Protein AF-A0A1J3F3V0-F1 (afdb_monomer_lite)

Sequence (97 aa):
KIVLENEQGRAWDLDLKHSEGGMQTYARPGWRSFCAANRMKQGHYTFKLVQQSGPPIIRLCRAEDNPESEPQPESSSDHFCFHVSVTPSSLEADKLV

Radius of gyration: 15.44 Å; chains: 1; bounding box: 46×30×30 Å

Secondary structure (DSSP, 8-state):
-EEEE-TT--EEEE-EEEEGGGTEEEE-SSHHHHHHHTT--SS---EEEEP-SSS-EEEEPPGGG-TTS---------------PPPGGGGSS----

Foldseek 3Di:
DAWEAEPVRDIFDWDWDADPVVRDIDIDDGPVVVCVVVVNDPDDWDWAWDDDPDHIYTYTDDPCPPPPDDDDDDDDDPDPGDDDDDDPVNVVPDDDD

InterPro domains:
  IPR003340 B3 DNA binding domain [PF02362] (1-63)
  IPR003340 B3 DNA binding domain [PS50863] (1-64)
  IPR003340 B3 DNA binding domain [cd10017] (1-62)
  IPR015300 DNA-binding pseudobarrel domain superfamily [G3DSA:2.40.330.10] (1-57)
  IPR015300 DNA-binding pseudobarrel domain superfamily [SSF101936] (1-62)
  IPR039218 REM family [PTHR31674] (1-92)

pLDDT: mean 75.46, std 18.66, range [41.66, 96.25]

Structure (mmCIF, N/CA/C/O backbone):
data_AF-A0A1J3F3V0-F1
#
_entry.id   AF-A0A1J3F3V0-F1
#
loop_
_atom_site.group_PDB
_atom_site.id
_atom_site.type_symbol
_atom_site.label_atom_id
_atom_site.label_alt_id
_atom_site.label_comp_id
_atom_site.label_asym_id
_atom_site.label_entity_id
_atom_site.label_seq_id
_atom_site.pdbx_PDB_ins_code
_atom_site.Cartn_x
_atom_site.Cartn_y
_atom_site.Cartn_z
_atom_site.occupancy
_atom_site.B_iso_or_equiv
_atom_site.auth_seq_id
_atom_site.auth_comp_id
_atom_site.auth_asym_id
_atom_site.auth_atom_id
_atom_site.pdbx_PDB_model_num
ATOM 1 N N . LYS A 1 1 ? 4.497 -5.940 9.607 1.00 82.69 1 LYS A N 1
ATOM 2 C CA . LYS A 1 1 ? 3.359 -6.308 8.740 1.00 82.69 1 LYS A CA 1
ATOM 3 C C . LYS A 1 1 ? 2.315 -5.202 8.812 1.00 82.69 1 LYS A C 1
ATOM 5 O O . LYS A 1 1 ? 1.929 -4.832 9.915 1.00 82.69 1 LYS A O 1
ATOM 10 N N . ILE A 1 2 ? 1.928 -4.653 7.669 1.00 92.38 2 ILE A N 1
ATOM 11 C CA . ILE A 1 2 ? 0.962 -3.558 7.505 1.00 92.38 2 ILE A CA 1
ATOM 12 C C . ILE A 1 2 ? -0.140 -4.072 6.575 1.00 92.38 2 ILE A C 1
ATOM 14 O O . ILE A 1 2 ? 0.119 -4.952 5.757 1.00 92.38 2 ILE A O 1
ATOM 18 N N . VAL A 1 3 ? -1.356 -3.550 6.684 1.00 95.19 3 VAL A N 1
ATOM 19 C CA . VAL A 1 3 ? -2.439 -3.863 5.746 1.00 95.19 3 VAL A CA 1
ATOM 20 C C . VAL A 1 3 ? -2.749 -2.627 4.910 1.00 95.19 3 VAL A C 1
ATOM 22 O O . VAL A 1 3 ? -2.973 -1.549 5.449 1.00 95.19 3 VAL A O 1
ATOM 25 N N . LEU A 1 4 ? -2.755 -2.772 3.589 1.00 95.38 4 LEU A N 1
ATOM 26 C CA . LEU A 1 4 ? -3.298 -1.771 2.677 1.00 95.38 4 LEU A CA 1
ATOM 27 C C . LEU A 1 4 ? -4.776 -2.048 2.474 1.00 95.38 4 LEU A C 1
ATOM 29 O O . LEU A 1 4 ? -5.133 -3.182 2.167 1.00 95.38 4 LEU A O 1
ATOM 33 N N . GLU A 1 5 ? -5.612 -1.025 2.567 1.00 95.19 5 GLU A N 1
ATOM 34 C CA . GLU A 1 5 ? -7.036 -1.154 2.280 1.00 95.19 5 GLU A CA 1
ATOM 35 C C . GLU A 1 5 ? -7.473 -0.139 1.228 1.00 95.19 5 GLU A C 1
ATOM 37 O O . GLU A 1 5 ? -7.047 1.017 1.251 1.00 95.19 5 GLU A O 1
ATOM 42 N N . ASN A 1 6 ? -8.298 -0.565 0.275 1.00 94.31 6 ASN A N 1
ATOM 43 C CA . ASN A 1 6 ? -8.876 0.350 -0.700 1.00 94.31 6 ASN A CA 1
ATOM 44 C C . ASN A 1 6 ? -10.276 0.820 -0.296 1.00 94.31 6 ASN A C 1
ATOM 46 O O . ASN A 1 6 ? -10.872 0.334 0.659 1.00 94.31 6 ASN A O 1
ATOM 50 N N . GLU A 1 7 ? -10.836 1.730 -1.084 1.00 88.19 7 GLU A N 1
ATOM 51 C CA . GLU A 1 7 ? -12.177 2.284 -0.869 1.00 88.19 7 GLU A CA 1
ATOM 52 C C . GLU A 1 7 ? -13.304 1.238 -0.915 1.00 88.19 7 GLU A C 1
ATOM 54 O O . GLU A 1 7 ? -14.390 1.480 -0.398 1.00 88.19 7 GLU A O 1
ATOM 59 N N . GLN A 1 8 ? -13.064 0.078 -1.537 1.00 89.38 8 GLN A N 1
ATOM 60 C CA . GLN A 1 8 ? -14.021 -1.032 -1.592 1.00 89.38 8 GLN A CA 1
ATOM 61 C C . GLN A 1 8 ? -13.881 -1.983 -0.389 1.00 89.38 8 GLN A C 1
ATOM 63 O O . GLN A 1 8 ? -14.497 -3.048 -0.387 1.00 89.38 8 GLN A O 1
ATOM 68 N N . GLY A 1 9 ? -13.037 -1.651 0.596 1.00 90.69 9 GLY A N 1
ATOM 69 C CA . GLY A 1 9 ? -12.755 -2.488 1.764 1.00 90.69 9 GLY A CA 1
ATOM 70 C C . GLY A 1 9 ? -11.906 -3.724 1.455 1.00 90.69 9 GLY A C 1
ATOM 71 O O . GLY A 1 9 ? -11.793 -4.625 2.285 1.00 90.69 9 GLY A O 1
ATOM 72 N N . ARG A 1 10 ? -11.314 -3.814 0.257 1.00 95.50 10 ARG A N 1
ATOM 73 C CA . ARG A 1 10 ? -10.388 -4.902 -0.082 1.00 95.50 10 ARG A CA 1
ATOM 74 C C . ARG A 1 10 ? -9.051 -4.646 0.592 1.00 95.50 10 ARG A C 1
ATOM 76 O O . ARG A 1 10 ? -8.589 -3.507 0.618 1.00 95.50 10 ARG A O 1
ATOM 83 N N . ALA A 1 11 ? -8.426 -5.713 1.077 1.00 95.06 11 ALA A N 1
ATOM 84 C CA . ALA A 1 11 ? -7.196 -5.648 1.848 1.00 95.06 11 ALA A CA 1
ATOM 85 C C . ALA A 1 11 ? -6.038 -6.390 1.165 1.00 95.06 11 ALA A C 1
ATOM 87 O O . ALA A 1 11 ? -6.231 -7.437 0.544 1.00 95.06 11 ALA A O 1
ATOM 88 N N . TRP A 1 12 ? -4.827 -5.857 1.318 1.00 96.25 12 TRP A N 1
ATOM 89 C CA . TRP A 1 12 ? -3.580 -6.465 0.864 1.00 96.25 12 TRP A CA 1
ATOM 90 C C . TRP A 1 12 ? -2.536 -6.398 1.972 1.00 96.25 12 TRP A C 1
ATOM 92 O O . TRP A 1 12 ? -2.276 -5.331 2.524 1.00 96.25 12 TRP A O 1
ATOM 102 N N . ASP A 1 13 ? -1.894 -7.526 2.256 1.00 94.81 13 ASP A N 1
ATOM 103 C CA . ASP A 1 13 ? -0.755 -7.565 3.168 1.00 94.81 13 ASP A CA 1
ATOM 104 C C . ASP A 1 13 ? 0.450 -6.848 2.552 1.00 94.81 13 ASP A C 1
ATOM 106 O O . ASP A 1 13 ? 0.832 -7.122 1.412 1.00 94.81 13 ASP A O 1
ATOM 110 N N . LEU A 1 14 ? 1.055 -5.952 3.327 1.00 93.62 14 LEU A N 1
ATOM 111 C CA . LEU A 1 14 ? 2.228 -5.176 2.965 1.00 93.62 14 LEU A CA 1
ATOM 112 C C . LEU A 1 14 ? 3.356 -5.405 3.968 1.00 93.62 14 LEU A C 1
ATOM 114 O O . LEU A 1 14 ? 3.201 -5.189 5.174 1.00 93.62 14 LEU A O 1
ATOM 118 N N . ASP A 1 15 ? 4.529 -5.742 3.442 1.00 89.81 15 ASP A N 1
ATOM 119 C CA . ASP A 1 15 ? 5.768 -5.730 4.210 1.00 89.81 15 ASP A CA 1
ATOM 120 C C . ASP A 1 15 ? 6.693 -4.619 3.718 1.00 89.81 15 ASP A C 1
ATOM 122 O O . ASP A 1 15 ? 6.866 -4.402 2.515 1.00 89.81 15 ASP A O 1
ATOM 126 N N . LEU A 1 16 ? 7.293 -3.913 4.675 1.00 87.88 16 LEU A N 1
ATOM 127 C CA . LEU A 1 16 ? 8.343 -2.937 4.429 1.00 87.88 16 LEU A CA 1
ATOM 128 C C . LEU A 1 16 ? 9.685 -3.603 4.721 1.00 87.88 16 LEU A C 1
ATOM 130 O O . LEU A 1 16 ? 9.925 -4.062 5.837 1.00 87.88 16 LEU A O 1
ATOM 134 N N . LYS A 1 17 ? 10.551 -3.680 3.711 1.00 85.19 17 LYS A N 1
ATOM 135 C CA . LYS A 1 17 ? 11.912 -4.206 3.842 1.00 85.19 17 LYS A CA 1
ATOM 136 C C . LYS A 1 17 ? 12.907 -3.072 3.687 1.00 85.19 17 LYS A C 1
ATOM 138 O O . LYS A 1 17 ? 12.959 -2.455 2.625 1.00 85.19 17 LYS A O 1
ATOM 143 N N . HIS A 1 18 ? 13.694 -2.827 4.725 1.00 84.19 18 HIS A N 1
ATOM 144 C CA . HIS A 1 18 ? 14.785 -1.865 4.682 1.00 84.19 18 HIS A CA 1
ATOM 145 C C . HIS A 1 18 ? 16.070 -2.545 4.196 1.00 84.19 18 HIS A C 1
ATOM 147 O O . HIS A 1 18 ? 16.406 -3.638 4.648 1.00 84.19 18 HIS A O 1
ATOM 153 N N . SER A 1 19 ? 16.763 -1.918 3.249 1.00 82.38 19 SER A N 1
ATOM 154 C CA . SER A 1 19 ? 18.063 -2.363 2.753 1.00 82.38 19 SER A CA 1
ATOM 155 C C . SER A 1 19 ? 19.140 -1.411 3.252 1.00 82.38 19 SER A C 1
ATOM 157 O O . SER A 1 19 ? 19.318 -0.333 2.686 1.00 82.38 19 SER A O 1
ATOM 159 N N . GLU A 1 20 ? 19.888 -1.851 4.259 1.00 73.94 20 GLU A N 1
ATOM 160 C CA . GLU A 1 20 ? 20.923 -1.062 4.936 1.00 73.94 20 GLU A CA 1
ATOM 161 C C . GLU A 1 20 ? 22.030 -0.602 3.971 1.00 73.94 20 GLU A C 1
ATOM 163 O O . GLU A 1 20 ? 22.389 0.569 3.941 1.00 73.94 20 GLU A O 1
ATOM 168 N N . GLY A 1 21 ? 22.476 -1.475 3.060 1.00 73.50 21 GLY A N 1
ATOM 169 C CA . GLY A 1 21 ? 23.500 -1.132 2.061 1.00 73.50 21 GLY A CA 1
ATOM 170 C C . GLY A 1 21 ? 23.044 -0.182 0.944 1.00 73.50 21 GLY A C 1
ATOM 171 O O . GLY A 1 21 ? 23.860 0.213 0.118 1.00 73.50 21 GLY A O 1
ATOM 172 N N . GLY A 1 22 ? 21.752 0.161 0.879 1.00 68.12 22 GLY A N 1
ATOM 173 C CA . GLY A 1 22 ? 21.183 0.997 -0.185 1.00 68.12 22 GLY A CA 1
ATOM 174 C C . GLY A 1 22 ? 20.369 2.190 0.307 1.00 68.12 22 GLY A C 1
ATOM 175 O O . GLY A 1 22 ? 19.831 2.907 -0.534 1.00 68.12 22 GLY A O 1
ATOM 176 N N . MET A 1 23 ? 20.242 2.374 1.630 1.00 79.50 23 MET A N 1
ATOM 177 C CA . MET A 1 23 ? 19.418 3.409 2.271 1.00 79.50 23 MET A CA 1
ATOM 178 C C . MET A 1 23 ? 17.985 3.482 1.699 1.00 79.50 23 MET A C 1
ATOM 180 O O . MET A 1 23 ? 17.404 4.553 1.550 1.00 79.50 23 MET A O 1
ATOM 184 N N . GLN A 1 24 ? 17.417 2.335 1.311 1.00 82.19 24 GLN A N 1
ATOM 185 C CA . GLN A 1 24 ? 16.121 2.256 0.631 1.00 82.19 24 GLN A CA 1
ATOM 186 C C . GLN A 1 24 ? 15.180 1.309 1.362 1.00 82.19 24 GLN A C 1
ATOM 188 O O . GLN A 1 24 ? 15.546 0.185 1.713 1.00 82.19 24 GLN A O 1
ATOM 193 N N . THR A 1 25 ? 13.938 1.754 1.534 1.00 85.12 25 THR A N 1
ATOM 194 C CA . THR A 1 25 ? 12.847 0.946 2.079 1.00 85.12 25 THR A CA 1
ATOM 195 C C . THR A 1 25 ? 11.902 0.551 0.950 1.00 85.12 25 THR A C 1
ATOM 197 O O . THR A 1 25 ? 11.402 1.396 0.211 1.00 85.12 25 THR A O 1
ATOM 200 N N . TYR A 1 26 ? 11.646 -0.747 0.811 1.00 84.50 26 TYR A N 1
ATOM 201 C CA . TYR A 1 26 ? 10.810 -1.313 -0.243 1.00 84.50 26 TYR A CA 1
ATOM 202 C C . TYR A 1 26 ? 9.501 -1.849 0.321 1.00 84.50 26 TYR A C 1
ATOM 204 O O . TYR A 1 26 ? 9.506 -2.604 1.288 1.00 84.50 26 TYR A O 1
ATOM 212 N N . ALA A 1 27 ? 8.395 -1.551 -0.356 1.00 85.31 27 ALA A N 1
ATOM 213 C CA . ALA A 1 27 ? 7.070 -2.046 -0.005 1.00 85.31 27 ALA A CA 1
ATOM 214 C C . ALA A 1 27 ? 6.707 -3.279 -0.856 1.00 85.31 27 ALA A C 1
ATOM 216 O O . ALA A 1 27 ? 6.283 -3.152 -2.008 1.00 85.31 27 ALA A O 1
ATOM 217 N N . ARG A 1 28 ? 6.950 -4.489 -0.332 1.00 81.19 28 ARG A N 1
ATOM 218 C CA . ARG A 1 28 ? 6.673 -5.782 -0.991 1.00 81.19 28 ARG A CA 1
ATOM 219 C C . ARG A 1 28 ? 6.536 -6.910 0.044 1.00 81.19 28 ARG A C 1
ATOM 221 O O . ARG A 1 28 ? 7.394 -6.977 0.919 1.00 81.19 28 ARG A O 1
ATOM 228 N N . PRO A 1 29 ? 5.620 -7.884 -0.136 1.00 87.19 29 PRO A N 1
ATOM 229 C CA . PRO A 1 29 ? 4.642 -8.033 -1.228 1.00 87.19 29 PRO A CA 1
ATOM 230 C C . PRO A 1 29 ? 3.421 -7.103 -1.061 1.00 87.19 29 PRO A C 1
ATOM 232 O O . PRO A 1 29 ? 3.405 -6.281 -0.159 1.00 87.19 29 PRO A O 1
ATOM 235 N N . GLY A 1 30 ? 2.450 -7.148 -1.982 1.00 90.56 30 GLY A N 1
ATOM 236 C CA . GLY A 1 30 ? 1.154 -6.455 -1.838 1.00 90.56 30 GLY A CA 1
ATOM 237 C C . GLY A 1 30 ? 1.010 -5.098 -2.535 1.00 90.56 30 GLY A C 1
ATOM 238 O O . GLY A 1 30 ? -0.027 -4.849 -3.149 1.00 90.56 30 GLY A O 1
ATOM 239 N N . TRP A 1 31 ? 2.052 -4.256 -2.547 1.00 92.25 31 TRP A N 1
ATOM 240 C CA . TRP A 1 31 ? 1.975 -2.911 -3.152 1.00 92.25 31 TRP A CA 1
ATOM 241 C C . TRP A 1 31 ? 1.576 -2.931 -4.636 1.00 92.25 31 TRP A C 1
ATOM 243 O O . TRP A 1 31 ? 0.637 -2.261 -5.053 1.00 92.25 31 TRP A O 1
ATOM 253 N N . ARG A 1 32 ? 2.243 -3.760 -5.451 1.00 91.94 32 ARG A N 1
ATOM 254 C CA . ARG A 1 32 ? 1.984 -3.818 -6.902 1.00 91.94 32 ARG A CA 1
ATOM 255 C C . ARG A 1 32 ? 0.561 -4.280 -7.231 1.00 91.94 32 ARG A C 1
ATOM 257 O O . ARG A 1 32 ? -0.069 -3.719 -8.122 1.00 91.94 32 ARG A O 1
ATOM 264 N N . SER A 1 33 ? 0.054 -5.287 -6.517 1.00 94.06 33 SER A N 1
ATOM 265 C CA . SER A 1 33 ? -1.317 -5.785 -6.694 1.00 94.06 33 SER A CA 1
ATOM 266 C C . SER A 1 33 ? -2.358 -4.770 -6.236 1.00 94.06 33 SER A C 1
ATOM 268 O O . SER A 1 33 ? -3.375 -4.609 -6.904 1.00 94.06 33 SER A O 1
ATOM 270 N N . PHE A 1 34 ? -2.081 -4.058 -5.142 1.00 94.75 34 PHE A N 1
ATOM 271 C CA . PHE A 1 34 ? -2.909 -2.957 -4.669 1.00 94.75 34 PHE A CA 1
ATOM 272 C C . PHE A 1 34 ? -3.012 -1.853 -5.733 1.00 94.75 34 PHE A C 1
ATOM 274 O O . PHE A 1 34 ? -4.117 -1.475 -6.120 1.00 94.75 34 PHE A O 1
ATOM 281 N N . CYS A 1 35 ? -1.885 -1.401 -6.295 1.00 92.56 35 CYS A N 1
ATOM 282 C CA . CYS A 1 35 ? -1.892 -0.396 -7.361 1.00 92.56 35 CYS A CA 1
ATOM 283 C C . CYS A 1 35 ? -2.683 -0.858 -8.593 1.00 92.56 35 CYS A C 1
ATOM 285 O O . CYS A 1 35 ? -3.493 -0.098 -9.121 1.00 92.56 35 CYS A O 1
ATOM 287 N N . ALA A 1 36 ? -2.486 -2.106 -9.032 1.00 92.94 36 ALA A N 1
ATOM 288 C CA . ALA A 1 36 ? -3.188 -2.659 -10.189 1.00 92.94 36 ALA A CA 1
ATOM 289 C C . ALA A 1 36 ? -4.709 -2.731 -9.967 1.00 92.94 36 ALA A C 1
ATOM 291 O O . ALA A 1 36 ? -5.480 -2.326 -10.837 1.00 92.94 36 ALA A O 1
ATOM 292 N N . ALA A 1 37 ? -5.146 -3.195 -8.792 1.00 94.19 37 ALA A N 1
ATOM 293 C CA . ALA A 1 37 ? -6.562 -3.302 -8.449 1.00 94.19 37 ALA A CA 1
ATOM 294 C C . ALA A 1 37 ? -7.254 -1.933 -8.367 1.00 94.19 37 ALA A C 1
ATOM 296 O O . ALA A 1 37 ? -8.400 -1.800 -8.791 1.00 94.19 37 ALA A O 1
ATOM 297 N N . ASN A 1 38 ? -6.541 -0.915 -7.880 1.00 92.19 38 ASN A N 1
ATOM 298 C CA . ASN A 1 38 ? -7.043 0.456 -7.767 1.00 92.19 38 ASN A CA 1
ATOM 299 C C . ASN A 1 38 ? -6.796 1.302 -9.023 1.00 92.19 38 ASN A C 1
ATOM 301 O O . ASN A 1 38 ? -7.080 2.496 -9.020 1.00 92.19 38 ASN A O 1
ATOM 305 N N . ARG A 1 39 ? -6.264 0.701 -10.100 1.00 91.94 39 ARG A N 1
ATOM 306 C CA . ARG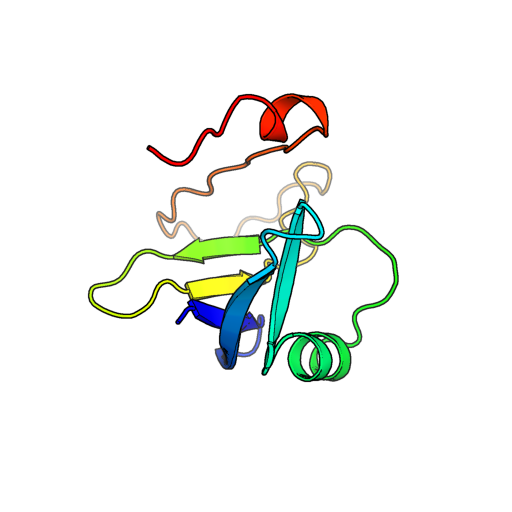 A 1 39 ? -5.920 1.386 -11.361 1.00 91.94 39 ARG A CA 1
ATOM 307 C C . ARG A 1 39 ? -5.050 2.626 -11.133 1.00 91.94 39 ARG A C 1
ATOM 309 O O . ARG A 1 39 ? -5.164 3.618 -11.855 1.00 91.94 39 ARG A O 1
ATOM 316 N N . MET A 1 40 ? -4.183 2.552 -10.126 1.00 89.56 40 MET A N 1
ATOM 317 C CA . MET A 1 40 ? -3.277 3.633 -9.778 1.00 89.56 40 MET A CA 1
ATOM 318 C C . MET A 1 40 ? -2.271 3.838 -10.905 1.00 89.56 40 MET A C 1
ATOM 320 O O . MET A 1 40 ? -1.690 2.887 -11.435 1.00 89.56 40 MET A O 1
ATOM 324 N N . LYS A 1 41 ? -2.080 5.100 -11.265 1.00 88.81 41 LYS A N 1
ATOM 325 C CA . LYS A 1 41 ? -1.092 5.572 -12.229 1.00 88.81 41 LYS A CA 1
ATOM 326 C C . LYS A 1 41 ? -0.125 6.497 -11.498 1.00 88.81 41 LYS A C 1
ATOM 328 O O . LYS A 1 41 ? -0.185 6.644 -10.283 1.00 88.81 41 LYS A O 1
ATOM 333 N N . GLN A 1 42 ? 0.787 7.114 -12.232 1.00 87.81 42 GLN A N 1
ATOM 334 C CA . GLN A 1 42 ? 1.571 8.205 -11.676 1.00 87.81 42 GLN A CA 1
ATOM 335 C C . GLN A 1 42 ? 0.634 9.348 -11.262 1.00 87.81 42 GLN A C 1
ATOM 337 O O . GLN A 1 42 ? -0.202 9.777 -12.056 1.00 87.81 42 GLN A O 1
ATOM 342 N N . GLY A 1 43 ? 0.762 9.809 -10.022 1.00 86.38 43 GLY A N 1
ATOM 343 C CA . GLY A 1 43 ? -0.098 10.841 -9.459 1.00 86.38 43 GLY A CA 1
ATOM 344 C C . GLY A 1 43 ? 0.048 10.944 -7.946 1.00 86.38 43 GLY A C 1
ATOM 345 O O . GLY A 1 43 ? 0.911 10.296 -7.348 1.00 86.38 43 GLY A O 1
ATOM 346 N N . HIS A 1 44 ? -0.815 11.759 -7.348 1.00 85.38 44 HIS A N 1
ATOM 347 C CA . HIS A 1 44 ? -0.898 11.958 -5.906 1.00 85.38 44 HIS A CA 1
ATOM 348 C C . HIS A 1 44 ? -2.068 11.156 -5.342 1.00 85.38 44 HIS A C 1
ATOM 350 O O . HIS A 1 44 ? -3.147 11.126 -5.931 1.00 85.38 44 HIS A O 1
ATOM 356 N N . TYR A 1 45 ? -1.837 10.501 -4.208 1.00 87.38 45 TYR A N 1
ATOM 357 C CA . TYR A 1 45 ? -2.828 9.673 -3.536 1.00 87.38 45 TYR A CA 1
ATOM 358 C C . TYR A 1 45 ? -2.788 9.954 -2.044 1.00 87.38 45 TYR A C 1
ATOM 360 O O . TYR A 1 45 ? -1.714 9.938 -1.438 1.00 87.38 45 TYR A O 1
ATOM 368 N N . THR A 1 46 ? -3.960 10.183 -1.467 1.00 88.94 46 THR A N 1
ATOM 369 C CA . THR A 1 46 ? -4.114 10.407 -0.033 1.00 88.94 46 THR A CA 1
ATOM 370 C C . THR A 1 46 ? -4.411 9.083 0.650 1.00 88.94 46 THR A C 1
ATOM 372 O O . THR A 1 46 ? -5.277 8.321 0.219 1.00 88.94 46 THR A O 1
ATOM 375 N N . PHE A 1 47 ? -3.693 8.810 1.732 1.00 91.12 47 PHE A N 1
ATOM 376 C CA . PHE A 1 47 ? -3.927 7.649 2.575 1.00 91.12 47 PHE A CA 1
ATOM 377 C C . PHE A 1 47 ? -4.124 8.100 4.013 1.00 91.12 47 PHE A C 1
ATOM 379 O O . PHE A 1 47 ? -3.478 9.044 4.463 1.00 91.12 47 PHE A O 1
ATOM 386 N N . LYS A 1 48 ? -4.957 7.374 4.751 1.00 90.88 48 LYS A N 1
ATOM 387 C CA . LYS A 1 48 ? -5.089 7.527 6.198 1.00 90.88 48 LYS A CA 1
ATOM 388 C C . LYS A 1 48 ? -4.567 6.301 6.923 1.00 90.88 48 LYS A C 1
ATOM 390 O O . LYS A 1 48 ? -4.792 5.168 6.494 1.00 90.88 48 LYS A O 1
ATOM 395 N N . LEU A 1 49 ? -3.889 6.535 8.040 1.00 92.00 49 LEU A N 1
ATOM 396 C CA . LEU A 1 49 ? -3.467 5.485 8.954 1.00 92.00 49 LEU A CA 1
ATOM 397 C C . LEU A 1 49 ? -4.587 5.232 9.965 1.00 92.00 49 LEU A C 1
ATOM 399 O O . LEU A 1 49 ? -4.967 6.127 10.714 1.00 92.00 49 LEU A O 1
ATOM 403 N N . VAL A 1 50 ? -5.108 4.011 9.990 1.00 89.62 50 VAL A N 1
ATOM 404 C CA . VAL A 1 50 ? -6.113 3.572 10.957 1.00 89.62 50 VAL A CA 1
ATOM 405 C C . VAL A 1 50 ? -5.424 2.719 12.012 1.00 89.62 50 VAL A C 1
ATOM 407 O O . VAL A 1 50 ? -4.854 1.663 11.712 1.00 89.62 50 VAL A O 1
ATOM 410 N N . GLN A 1 51 ? -5.473 3.194 13.255 1.00 83.44 51 GLN A N 1
ATOM 411 C CA . GLN A 1 51 ? -4.947 2.473 14.404 1.00 83.44 51 GLN A CA 1
ATOM 412 C C . GLN A 1 51 ? -6.001 1.493 14.924 1.00 83.44 51 GLN A C 1
ATOM 414 O O . GLN A 1 51 ? -7.153 1.853 15.147 1.00 83.44 51 GLN A O 1
ATOM 419 N N . GLN A 1 52 ? -5.596 0.243 15.111 1.00 85.06 52 GLN A N 1
ATOM 420 C CA . GLN A 1 52 ? -6.426 -0.826 15.657 1.00 85.06 52 GLN A CA 1
ATOM 421 C C . GLN A 1 52 ? -5.570 -1.721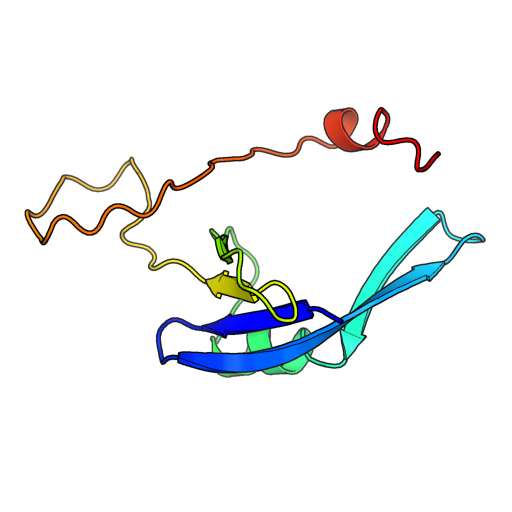 16.557 1.00 85.06 52 GLN A C 1
ATOM 423 O O . GLN A 1 52 ? -4.349 -1.584 16.585 1.00 85.06 52 GLN A O 1
ATOM 428 N N . SER A 1 53 ? -6.192 -2.654 17.281 1.00 86.56 53 SER A N 1
ATOM 429 C CA . SER A 1 53 ? -5.473 -3.606 18.145 1.00 86.56 53 SER A CA 1
ATOM 430 C C . SER A 1 53 ? -4.580 -4.595 17.376 1.00 86.56 53 SER A C 1
ATOM 432 O O . SER A 1 53 ? -3.761 -5.280 17.982 1.00 86.56 53 SER A O 1
ATOM 434 N N . GLY A 1 54 ? -4.741 -4.679 16.052 1.00 88.75 54 GLY A N 1
ATOM 435 C CA . GLY A 1 54 ? -3.978 -5.539 15.147 1.00 88.75 54 GLY A CA 1
ATOM 436 C C . GLY A 1 54 ? -2.932 -4.791 14.305 1.00 88.75 54 GLY A C 1
ATOM 437 O O . GLY A 1 54 ? -2.499 -3.698 14.671 1.00 88.75 54 GLY A O 1
ATOM 438 N N . PRO A 1 55 ? -2.501 -5.360 13.160 1.00 90.44 55 PRO A N 1
ATOM 439 C CA . PRO A 1 55 ? -1.566 -4.677 12.271 1.00 90.44 55 PRO A CA 1
ATOM 440 C C . PRO A 1 55 ? -2.154 -3.334 11.805 1.00 90.44 55 PRO A C 1
ATOM 442 O O . PRO A 1 55 ? -3.358 -3.263 11.539 1.00 90.44 55 PRO A O 1
ATOM 445 N N . PRO A 1 56 ? -1.338 -2.274 11.685 1.00 92.38 56 PRO A N 1
ATOM 446 C CA . PRO A 1 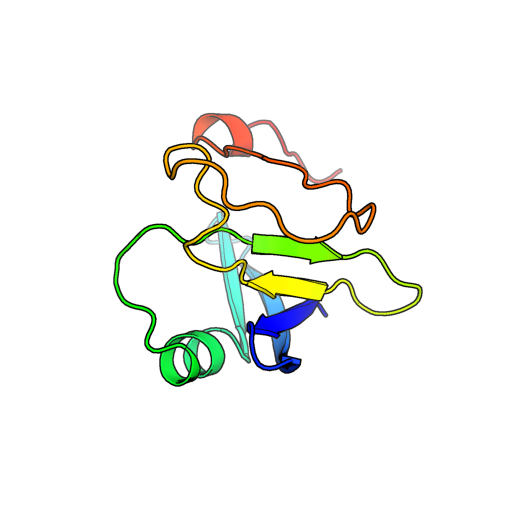56 ? -1.822 -0.973 11.236 1.00 92.38 56 PRO A CA 1
ATOM 447 C C . PRO A 1 56 ? -2.408 -1.071 9.824 1.00 92.38 56 PRO A C 1
ATOM 449 O O . PRO A 1 56 ? -1.864 -1.785 8.973 1.00 92.38 56 PRO A O 1
ATOM 452 N N . ILE A 1 57 ? -3.496 -0.337 9.574 1.00 93.62 57 ILE A N 1
ATOM 453 C CA . ILE A 1 57 ? -4.115 -0.255 8.246 1.00 93.62 57 ILE A CA 1
ATOM 454 C C . ILE A 1 57 ? -3.782 1.095 7.623 1.00 93.62 57 ILE A C 1
ATOM 456 O O . ILE A 1 57 ? -4.062 2.136 8.207 1.00 93.62 57 ILE A O 1
ATOM 460 N N . ILE A 1 58 ? -3.237 1.082 6.412 1.00 93.38 58 ILE A N 1
ATOM 461 C CA . ILE A 1 58 ? -3.112 2.261 5.557 1.00 93.38 58 ILE A CA 1
ATOM 462 C C . ILE A 1 58 ? -4.237 2.184 4.524 1.00 93.38 58 ILE A C 1
ATOM 464 O O . ILE A 1 58 ? -4.214 1.341 3.625 1.00 93.38 58 ILE A O 1
ATOM 468 N N . ARG A 1 59 ? -5.245 3.043 4.668 1.00 93.69 59 ARG A N 1
ATOM 469 C CA . ARG A 1 59 ? -6.444 3.056 3.824 1.00 93.69 59 ARG A CA 1
ATOM 470 C C . ARG A 1 59 ? -6.356 4.164 2.779 1.00 93.69 59 ARG A C 1
ATOM 472 O O . ARG A 1 59 ? -6.053 5.300 3.128 1.00 93.69 59 ARG A O 1
ATOM 479 N N . LEU A 1 60 ? -6.650 3.842 1.523 1.00 92.81 60 LEU A N 1
ATOM 480 C CA . LEU A 1 60 ? -6.795 4.820 0.441 1.00 92.81 60 LEU A CA 1
ATOM 481 C C . LEU A 1 60 ? -8.030 5.697 0.673 1.00 92.81 60 LEU A C 1
ATOM 483 O O . LEU A 1 60 ? -9.122 5.167 0.890 1.00 92.81 60 LEU A O 1
ATOM 487 N N . CYS A 1 61 ? -7.851 7.016 0.631 1.00 87.50 61 CYS A N 1
ATOM 488 C CA . CYS A 1 61 ? -8.949 7.977 0.692 1.00 87.50 61 CYS A CA 1
ATOM 489 C C . CYS A 1 61 ? -9.522 8.243 -0.705 1.00 87.50 61 CYS A C 1
ATOM 491 O O . CYS A 1 61 ? -8.801 8.152 -1.702 1.00 87.50 61 CYS A O 1
ATOM 493 N N . ARG A 1 62 ? -10.809 8.612 -0.750 1.00 71.94 62 ARG A N 1
ATOM 494 C CA . ARG A 1 62 ? -11.488 9.026 -1.984 1.00 71.94 62 ARG A CA 1
ATOM 495 C C . ARG A 1 62 ? -10.884 10.318 -2.518 1.00 71.94 62 ARG A C 1
ATOM 497 O O . ARG A 1 62 ? -10.398 11.142 -1.753 1.00 71.94 62 ARG A O 1
ATOM 504 N N . ALA A 1 63 ? -10.959 10.526 -3.830 1.00 61.69 63 ALA A N 1
ATOM 505 C CA . ALA A 1 63 ? -10.527 11.781 -4.455 1.00 61.69 63 ALA A CA 1
ATOM 506 C C . ALA A 1 63 ? -11.291 13.018 -3.928 1.00 61.69 63 ALA A C 1
ATOM 508 O O . ALA A 1 63 ? -10.789 14.132 -4.028 1.00 61.69 63 ALA A O 1
ATOM 509 N N . GLU A 1 64 ? -12.470 12.812 -3.337 1.00 53.44 64 GLU A N 1
ATOM 510 C CA . GLU A 1 64 ? -13.299 13.849 -2.707 1.00 53.44 64 GLU A CA 1
ATOM 511 C C . GLU A 1 64 ? -12.730 14.353 -1.365 1.00 53.44 64 GLU A C 1
ATOM 513 O O . GLU A 1 64 ? -13.125 15.412 -0.900 1.00 53.44 64 GLU A O 1
ATOM 518 N N . ASP A 1 65 ? -11.742 13.663 -0.777 1.00 50.72 65 ASP A N 1
ATOM 519 C CA . ASP A 1 65 ? -10.971 14.120 0.399 1.00 50.72 65 ASP A CA 1
ATOM 520 C C . ASP A 1 65 ? -9.878 15.152 0.018 1.00 50.72 65 ASP A C 1
ATOM 522 O O . ASP A 1 65 ? -8.934 15.402 0.771 1.00 50.72 65 ASP A O 1
ATOM 526 N N . ASN A 1 66 ? -9.961 15.740 -1.182 1.00 48.19 66 ASN A N 1
ATOM 527 C CA . ASN A 1 66 ? -9.154 16.891 -1.570 1.00 48.19 66 ASN A CA 1
ATOM 528 C C . ASN A 1 66 ? -9.788 18.164 -0.975 1.00 48.19 66 ASN A C 1
ATOM 530 O O . ASN A 1 66 ? -10.899 18.506 -1.382 1.00 48.19 66 ASN A O 1
ATOM 534 N N . PRO A 1 67 ? -9.106 18.920 -0.092 1.00 50.50 67 PRO A N 1
ATOM 535 C CA . PRO A 1 67 ? -9.671 20.128 0.523 1.00 50.50 67 PRO A CA 1
ATOM 536 C C . PRO A 1 67 ? -9.994 21.256 -0.477 1.00 50.50 67 PRO A C 1
ATOM 538 O O . PRO A 1 67 ? -10.552 22.274 -0.083 1.00 50.50 67 PRO A O 1
ATOM 541 N N . GLU A 1 68 ? -9.640 21.099 -1.757 1.00 50.06 68 GLU A N 1
ATOM 542 C CA . GLU A 1 68 ? -9.949 22.046 -2.837 1.00 50.06 68 GLU A CA 1
ATOM 543 C C . GLU A 1 68 ? -11.298 21.772 -3.536 1.00 50.06 68 GLU A C 1
ATOM 545 O O . GLU A 1 68 ? -11.726 22.554 -4.381 1.00 50.06 68 GLU A O 1
ATOM 550 N N . SER A 1 69 ? -11.993 20.683 -3.193 1.00 45.78 69 SER A N 1
ATOM 551 C CA . SER A 1 69 ? -13.327 20.384 -3.737 1.00 45.78 69 SER A CA 1
ATOM 552 C C . SER A 1 69 ? -14.398 20.900 -2.771 1.00 45.78 69 SER A C 1
ATOM 554 O O . SER A 1 69 ? -14.349 20.590 -1.582 1.00 45.78 69 SER A O 1
ATOM 556 N N . GLU A 1 70 ? -15.333 21.723 -3.261 1.00 46.56 70 GLU A N 1
ATOM 557 C CA . GLU A 1 70 ? -16.396 22.340 -2.450 1.00 46.56 70 GLU A CA 1
ATOM 558 C C . GLU A 1 70 ? -17.170 21.314 -1.594 1.00 46.56 70 GLU A C 1
ATOM 560 O O . GLU A 1 70 ? -17.413 20.190 -2.040 1.00 46.56 70 GLU A O 1
ATOM 565 N N . PRO A 1 71 ? -17.594 21.686 -0.370 1.00 43.59 71 PRO A N 1
ATOM 566 C CA . PRO A 1 71 ? -18.157 20.737 0.579 1.00 43.59 71 PRO A CA 1
ATOM 567 C C . PRO A 1 71 ? -19.567 20.302 0.163 1.00 43.59 71 PRO A C 1
ATOM 569 O O . PRO A 1 71 ? -20.523 21.073 0.264 1.00 43.59 71 PRO A O 1
ATOM 572 N N . GLN A 1 72 ? -19.722 19.034 -0.225 1.00 44.16 72 GLN A N 1
ATOM 573 C CA . GLN A 1 72 ? -21.018 18.365 -0.135 1.00 44.16 72 GLN A CA 1
ATOM 574 C C . GLN A 1 72 ? -21.243 17.846 1.295 1.00 44.16 72 GLN A C 1
ATOM 576 O O . GLN A 1 72 ? -20.309 17.363 1.940 1.00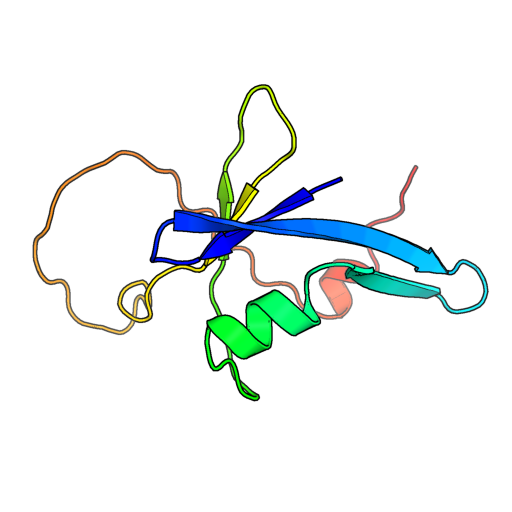 44.16 72 GLN A O 1
ATOM 581 N N . PRO A 1 73 ? -22.467 17.975 1.836 1.00 59.09 73 PRO A N 1
ATOM 582 C CA . PRO A 1 73 ? -22.738 17.634 3.218 1.00 59.09 73 PRO A CA 1
ATOM 583 C C . PRO A 1 73 ? -22.995 16.135 3.335 1.00 59.09 73 PRO A C 1
ATOM 585 O O . PRO A 1 73 ? -24.104 15.680 3.065 1.00 59.09 73 PRO A O 1
ATOM 588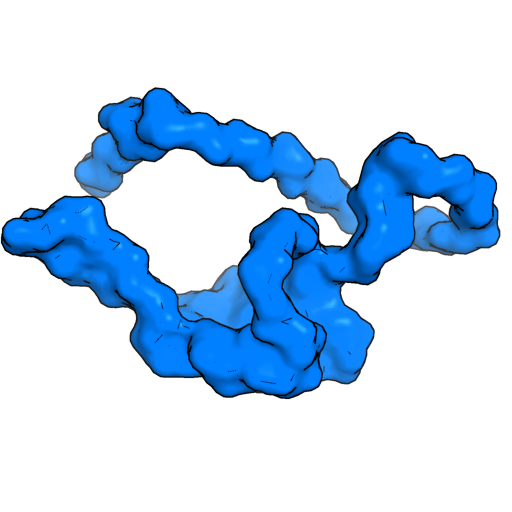 N N . GLU A 1 74 ? -22.021 15.363 3.811 1.00 43.47 74 GLU A N 1
ATOM 589 C CA . GLU A 1 74 ? -22.330 14.019 4.289 1.00 43.47 74 GLU A CA 1
ATOM 590 C C . GLU A 1 74 ? -21.491 13.555 5.478 1.00 43.47 74 GLU A C 1
ATOM 592 O O . GLU A 1 74 ? -20.293 13.313 5.411 1.00 43.47 74 GLU A O 1
ATOM 597 N N . SER A 1 75 ? -22.244 13.399 6.568 1.00 41.66 75 SER A N 1
ATOM 598 C CA . SER A 1 75 ? -22.065 12.477 7.683 1.00 41.66 75 SER A CA 1
ATOM 599 C C . SER A 1 75 ? -20.741 12.548 8.446 1.00 41.66 75 SER A C 1
ATOM 601 O O . SER A 1 75 ? -19.750 11.893 8.135 1.00 41.66 75 SER A O 1
ATOM 603 N N . SER A 1 76 ? -20.811 13.300 9.547 1.00 58.19 76 SER A N 1
ATOM 604 C CA . SER A 1 76 ? -19.999 13.126 10.750 1.00 58.19 76 SER A CA 1
ATOM 605 C C . SER A 1 76 ? -19.738 11.641 11.030 1.00 58.19 76 SER A C 1
ATOM 607 O O . SER A 1 76 ? -20.622 10.893 11.442 1.00 58.19 76 SER A O 1
ATOM 609 N N . SER A 1 77 ? -18.492 11.230 10.827 1.00 46.66 77 SER A N 1
ATOM 610 C CA . SER A 1 77 ? -17.893 10.161 11.608 1.00 46.66 77 SER A CA 1
ATOM 611 C C . SER A 1 77 ? -16.497 10.628 11.979 1.00 46.66 77 SER A C 1
ATOM 613 O O . SER A 1 77 ? -15.653 10.834 11.106 1.00 46.66 77 SER A O 1
ATOM 615 N N . ASP A 1 78 ? -16.304 10.851 13.277 1.00 51.69 78 ASP A N 1
ATOM 616 C CA . ASP A 1 78 ? -15.074 11.274 13.940 1.00 51.69 78 ASP A CA 1
ATOM 617 C C . ASP A 1 78 ? -13.892 10.353 13.608 1.00 51.69 78 ASP A C 1
ATOM 619 O O . ASP A 1 78 ? -13.517 9.451 14.360 1.00 51.69 78 ASP A O 1
ATOM 623 N N . HIS A 1 79 ? -13.268 10.575 12.460 1.00 48.50 79 HIS A N 1
ATOM 624 C CA . HIS A 1 79 ? -11.985 9.986 12.133 1.00 48.50 79 HIS A CA 1
ATOM 625 C C . HIS A 1 79 ? -11.003 11.128 11.952 1.00 48.50 79 HIS A C 1
ATOM 627 O O . HIS A 1 79 ? -11.015 11.810 10.934 1.00 48.50 79 HIS A O 1
ATOM 633 N N . PHE A 1 80 ? -10.176 11.347 12.975 1.00 48.56 80 PHE A N 1
ATOM 634 C CA . PHE A 1 80 ? -9.068 12.293 12.937 1.00 48.56 80 PHE A CA 1
ATOM 635 C C . PHE A 1 80 ? -8.195 12.003 11.705 1.00 48.56 80 PHE A C 1
ATOM 637 O O . PHE A 1 80 ? -7.411 11.053 11.687 1.00 48.56 80 PHE A O 1
ATOM 644 N N . CYS A 1 81 ? -8.368 12.791 10.645 1.00 48.38 81 CYS A N 1
ATOM 645 C CA . CYS A 1 81 ? -7.521 12.736 9.465 1.00 48.38 81 CYS A CA 1
ATOM 646 C C . CYS A 1 81 ? -6.238 13.507 9.776 1.00 48.38 81 CYS A C 1
ATOM 648 O O . CYS A 1 81 ? -6.238 14.732 9.872 1.00 48.38 81 CYS A O 1
ATOM 650 N N . PHE A 1 82 ? -5.133 12.786 9.950 1.00 50.72 82 PHE A N 1
ATOM 651 C CA . PHE A 1 82 ? -3.817 13.404 10.045 1.00 50.72 82 PHE A CA 1
ATOM 652 C C . PHE A 1 82 ? -3.291 13.648 8.632 1.00 50.72 82 PHE A C 1
ATOM 654 O O . PHE A 1 82 ? -2.961 12.709 7.910 1.00 50.72 82 PHE A O 1
ATOM 661 N N . HIS A 1 83 ? -3.226 14.917 8.238 1.00 45.47 83 HIS A N 1
ATOM 662 C CA . HIS A 1 83 ? -2.582 15.338 7.002 1.00 45.47 83 HIS A CA 1
ATOM 663 C C . HIS A 1 83 ? -1.087 15.540 7.273 1.00 45.47 83 HIS A C 1
ATOM 665 O O . HIS A 1 83 ? -0.701 16.520 7.911 1.00 45.47 83 HIS A O 1
ATOM 671 N N . VAL A 1 84 ? -0.242 14.608 6.819 1.00 56.53 84 VAL A N 1
ATOM 672 C CA . VAL A 1 84 ? 1.217 14.757 6.896 1.00 56.53 84 VAL A CA 1
ATOM 673 C C . VAL A 1 84 ? 1.788 14.942 5.495 1.00 56.53 84 VAL A C 1
ATOM 675 O O . VAL A 1 84 ? 1.666 14.080 4.627 1.00 56.53 84 VAL A O 1
ATOM 678 N N . SER A 1 85 ? 2.406 16.096 5.261 1.00 53.06 85 SER A N 1
ATOM 679 C CA . SER A 1 85 ? 3.188 16.357 4.057 1.00 53.06 85 SER A CA 1
ATOM 680 C C . SER A 1 85 ? 4.643 16.011 4.348 1.00 53.06 85 SER A C 1
ATOM 682 O O . SER A 1 85 ? 5.262 16.645 5.202 1.00 53.06 85 SER A O 1
ATOM 684 N N . VAL A 1 86 ? 5.193 15.016 3.655 1.00 61.06 86 VAL A N 1
ATOM 685 C CA . VAL A 1 86 ? 6.600 14.628 3.811 1.00 61.06 86 VAL A CA 1
ATOM 686 C C . VAL A 1 86 ? 7.412 15.284 2.699 1.00 61.06 86 VAL A C 1
ATOM 688 O O . VAL A 1 86 ? 7.154 15.040 1.519 1.00 61.06 86 VAL A O 1
ATOM 691 N N . THR A 1 87 ? 8.393 16.112 3.056 1.00 73.88 87 THR A N 1
ATOM 692 C CA . THR A 1 87 ? 9.413 16.606 2.118 1.00 73.88 87 THR A CA 1
ATOM 693 C C . THR A 1 87 ? 10.671 15.739 2.221 1.00 73.88 87 THR A C 1
ATOM 695 O O . THR A 1 87 ? 10.867 15.078 3.241 1.00 73.88 87 THR A O 1
ATOM 698 N N . PRO A 1 88 ? 11.566 15.726 1.212 1.00 56.06 88 PRO A N 1
ATO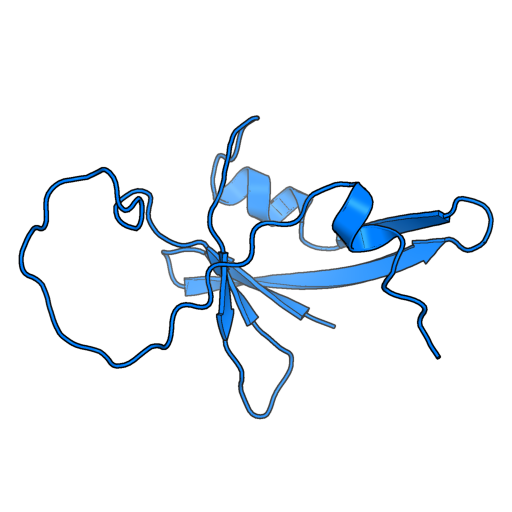M 699 C CA . PRO A 1 88 ? 12.833 14.993 1.310 1.00 56.06 88 PRO A CA 1
ATOM 700 C C . PRO A 1 88 ? 13.632 15.345 2.575 1.00 56.06 88 PRO A C 1
ATOM 702 O O . PRO A 1 88 ? 14.193 14.465 3.217 1.00 56.06 88 PRO A O 1
ATOM 705 N N . SER A 1 89 ? 13.591 16.614 2.989 1.00 61.25 89 SER A N 1
ATOM 706 C CA . SER A 1 89 ? 14.191 17.100 4.236 1.00 61.25 89 SER A CA 1
ATOM 707 C C . SER A 1 89 ? 13.535 16.552 5.511 1.00 61.25 89 SER A C 1
ATOM 709 O O . SER A 1 89 ? 14.206 16.436 6.531 1.00 61.25 89 SER A O 1
ATOM 711 N N . SER A 1 90 ? 12.251 16.178 5.483 1.00 64.50 90 SER A N 1
ATOM 712 C CA . SER A 1 90 ? 11.568 15.568 6.634 1.00 64.50 90 SER A CA 1
ATOM 713 C C . SER A 1 90 ? 12.067 14.152 6.940 1.00 64.50 90 SER A C 1
ATOM 715 O O . SER A 1 90 ? 11.889 13.687 8.059 1.00 64.50 90 SER A O 1
ATOM 717 N N . LEU A 1 91 ? 12.690 13.470 5.971 1.00 59.88 91 LEU A N 1
ATOM 718 C CA . LEU A 1 91 ? 13.208 12.105 6.130 1.00 59.88 91 LEU A CA 1
ATOM 719 C C . LEU A 1 91 ? 14.634 12.061 6.703 1.00 59.88 91 LEU A C 1
ATOM 721 O O . LEU A 1 91 ? 15.047 11.023 7.208 1.00 59.88 91 LEU A O 1
ATOM 725 N N . GLU A 1 92 ? 15.389 13.163 6.651 1.00 56.97 92 GLU A N 1
ATOM 726 C CA . GLU A 1 92 ? 16.767 13.208 7.172 1.00 56.97 92 GLU A CA 1
ATOM 727 C C . GLU A 1 92 ? 16.831 13.233 8.708 1.00 56.97 92 GLU A C 1
ATOM 729 O O . GLU A 1 92 ? 17.842 12.841 9.294 1.00 56.97 92 GLU A O 1
ATOM 734 N N . ALA A 1 93 ? 15.758 13.677 9.369 1.00 57.47 93 ALA A N 1
ATOM 735 C CA . ALA A 1 93 ? 15.694 13.804 10.824 1.00 57.47 93 ALA A CA 1
ATOM 736 C C . ALA A 1 93 ? 15.189 12.537 11.538 1.00 57.47 93 ALA A C 1
ATOM 738 O O . ALA A 1 93 ? 15.331 12.432 12.757 1.00 57.47 93 ALA A O 1
ATOM 739 N N . ASP A 1 94 ? 14.631 11.573 10.804 1.00 55.00 94 ASP A N 1
ATOM 740 C CA . ASP A 1 94 ? 14.052 10.359 11.380 1.00 55.00 94 ASP A CA 1
ATOM 741 C C . ASP A 1 94 ? 15.138 9.278 11.520 1.00 55.00 94 ASP A C 1
ATOM 743 O O . ASP A 1 94 ? 15.247 8.323 10.747 1.00 55.00 94 ASP A O 1
ATOM 747 N N . LYS A 1 95 ? 16.039 9.478 12.491 1.00 49.00 95 LYS A N 1
ATOM 748 C CA . LYS A 1 95 ? 16.956 8.419 12.922 1.00 49.00 95 LYS A CA 1
ATOM 749 C C . LYS A 1 95 ? 16.166 7.406 13.743 1.00 49.00 95 LYS A C 1
ATOM 751 O O . LYS A 1 95 ? 15.744 7.711 14.855 1.00 49.00 95 LYS A O 1
ATOM 756 N N . LEU A 1 96 ? 16.039 6.192 13.214 1.00 42.94 96 LEU A N 1
ATOM 757 C CA . LEU A 1 96 ? 15.676 5.015 14.000 1.00 42.94 96 LEU A CA 1
ATOM 758 C C . LEU A 1 96 ? 16.722 4.852 15.115 1.00 42.94 96 LEU A C 1
ATOM 760 O O . LEU A 1 96 ? 17.882 4.553 14.827 1.00 42.94 96 LEU A O 1
ATOM 764 N N . VAL A 1 97 ? 16.322 5.136 16.357 1.00 41.72 97 VAL A N 1
ATOM 765 C CA . VAL A 1 97 ? 17.081 4.794 17.572 1.00 41.72 97 VAL A CA 1
ATOM 766 C C . VAL A 1 97 ? 16.935 3.305 17.846 1.00 41.72 97 VAL A C 1
ATOM 768 O O . VAL A 1 97 ? 15.794 2.802 17.725 1.00 41.72 97 VAL A O 1
#

Organism: Noccaea caerulescens (NCBI:txid107243)